Protein AF-A0A728RLM1-F1 (afdb_monomer_lite)

Structure (mmCIF, N/CA/C/O backbone):
data_AF-A0A728RLM1-F1
#
_entry.id   AF-A0A728RLM1-F1
#
loop_
_atom_site.group_PDB
_atom_site.id
_atom_site.type_symbol
_atom_site.label_atom_id
_atom_site.label_alt_id
_atom_site.label_comp_id
_atom_site.label_asym_id
_atom_site.label_entity_id
_atom_site.label_seq_id
_atom_site.pdbx_PDB_ins_code
_atom_site.Cartn_x
_atom_site.Cartn_y
_atom_site.Cartn_z
_atom_site.occupancy
_atom_site.B_iso_or_equiv
_atom_site.auth_seq_id
_atom_site.auth_comp_id
_atom_site.auth_asym_id
_atom_site.auth_atom_id
_atom_site.pdbx_PDB_model_num
ATOM 1 N N . MET A 1 1 ? 14.555 2.516 -4.939 1.00 91.81 1 MET A N 1
ATOM 2 C CA . MET A 1 1 ? 14.205 1.976 -3.614 1.00 91.81 1 MET A CA 1
ATOM 3 C C . MET A 1 1 ? 12.705 2.064 -3.495 1.00 91.81 1 MET A C 1
ATOM 5 O O . MET A 1 1 ? 12.145 3.061 -3.943 1.00 91.81 1 MET A O 1
ATOM 9 N N . GLU A 1 2 ? 12.077 1.033 -2.955 1.00 93.81 2 GLU A N 1
ATOM 10 C CA . GLU A 1 2 ? 10.637 1.027 -2.718 1.00 93.81 2 GLU A CA 1
ATOM 11 C C . GLU A 1 2 ? 10.345 1.535 -1.307 1.00 93.81 2 GLU A C 1
ATOM 13 O O . GLU A 1 2 ? 11.075 1.241 -0.356 1.00 93.81 2 GLU A O 1
ATOM 18 N N . PHE A 1 3 ? 9.289 2.327 -1.182 1.00 94.44 3 PHE A N 1
ATOM 19 C CA . PHE A 1 3 ? 8.846 2.910 0.074 1.00 94.44 3 PHE A CA 1
ATOM 20 C C . PHE A 1 3 ? 7.371 2.590 0.256 1.00 94.44 3 PHE A C 1
ATOM 22 O O . PHE A 1 3 ? 6.556 3.005 -0.563 1.00 94.44 3 PHE A O 1
ATOM 29 N N . PHE A 1 4 ? 7.038 1.861 1.321 1.00 95.12 4 PHE A N 1
ATOM 30 C CA . PHE A 1 4 ? 5.664 1.498 1.654 1.00 95.12 4 PHE A CA 1
ATOM 31 C C . PHE A 1 4 ? 5.218 2.240 2.909 1.00 95.12 4 PHE A C 1
ATOM 33 O O . PHE A 1 4 ? 5.883 2.169 3.950 1.00 95.12 4 PHE A O 1
ATOM 40 N N . TYR A 1 5 ? 4.084 2.924 2.826 1.00 94.75 5 TYR A N 1
ATOM 41 C CA . TYR A 1 5 ? 3.527 3.713 3.913 1.00 94.75 5 TYR A CA 1
ATOM 42 C C . TYR A 1 5 ? 2.140 3.212 4.293 1.00 94.75 5 TYR A C 1
ATOM 44 O O . TYR A 1 5 ? 1.302 2.923 3.440 1.00 94.75 5 TYR A O 1
ATOM 52 N N . VAL A 1 6 ? 1.891 3.171 5.600 1.00 94.12 6 VAL A N 1
ATOM 53 C CA . VAL A 1 6 ? 0.561 2.965 6.169 1.00 94.12 6 VAL A CA 1
ATOM 54 C C . VAL A 1 6 ? 0.083 4.241 6.838 1.00 94.12 6 VAL A C 1
ATOM 56 O O . VAL A 1 6 ? 0.801 4.879 7.609 1.00 94.12 6 VAL A O 1
ATOM 59 N N . VAL A 1 7 ? -1.156 4.605 6.554 1.00 93.62 7 VAL A N 1
ATOM 60 C CA . VAL A 1 7 ? -1.832 5.788 7.066 1.00 93.62 7 VAL A CA 1
ATOM 61 C C . VAL A 1 7 ? -3.001 5.294 7.897 1.00 93.62 7 VAL A C 1
ATOM 63 O O . VAL A 1 7 ? -4.092 5.020 7.396 1.00 93.62 7 VAL A O 1
ATOM 66 N N . LYS A 1 8 ? -2.738 5.103 9.192 1.00 91.62 8 LYS A N 1
ATOM 67 C CA . LYS A 1 8 ? -3.731 4.527 10.100 1.00 91.62 8 LYS A CA 1
ATOM 68 C C . LYS A 1 8 ? -4.842 5.527 10.372 1.00 91.62 8 LYS A C 1
ATOM 70 O O . LYS A 1 8 ? -4.572 6.672 10.747 1.00 91.62 8 LYS A O 1
ATOM 75 N N . ALA A 1 9 ? -6.084 5.094 10.227 1.00 91.00 9 ALA A N 1
ATOM 76 C CA . ALA A 1 9 ? -7.223 5.882 10.646 1.00 91.00 9 ALA A CA 1
ATOM 77 C C . ALA A 1 9 ? -7.234 5.989 12.175 1.00 91.00 9 ALA A C 1
ATOM 79 O O . ALA A 1 9 ? -6.850 5.076 12.912 1.00 91.00 9 ALA A O 1
ATOM 80 N N . THR A 1 10 ? -7.663 7.136 12.686 1.00 86.44 10 THR A N 1
ATOM 81 C CA . THR A 1 10 ? -7.849 7.293 14.125 1.00 86.44 10 THR A CA 1
ATOM 82 C C . THR A 1 10 ? -9.081 6.515 14.578 1.00 86.44 10 THR A C 1
ATOM 84 O O . THR A 1 10 ? -10.106 6.489 13.898 1.00 86.44 10 THR A O 1
ATOM 87 N N . GLN A 1 11 ? -9.031 5.951 15.789 1.00 83.19 11 GLN A N 1
ATOM 88 C CA . GLN A 1 11 ? -10.157 5.212 16.381 1.00 83.19 11 GLN A CA 1
ATOM 89 C C . GLN A 1 11 ? -11.472 6.016 16.406 1.00 83.19 11 GLN A C 1
ATOM 91 O O . GLN A 1 11 ? -12.553 5.436 16.424 1.00 83.19 11 GLN A O 1
ATOM 96 N N . LYS A 1 12 ? -11.376 7.353 16.422 1.00 80.75 12 LYS A N 1
ATOM 97 C CA . LYS A 1 12 ? -12.518 8.277 16.432 1.00 80.75 12 LYS A CA 1
ATOM 98 C C . LYS A 1 12 ? -13.145 8.491 15.055 1.00 80.75 12 LYS A C 1
ATOM 100 O O . LYS A 1 12 ? -14.320 8.820 14.989 1.00 80.75 12 LYS A O 1
ATOM 105 N N . SER A 1 13 ? -12.359 8.333 13.994 1.00 83.12 13 SER A N 1
ATOM 106 C CA . SER A 1 13 ? -12.785 8.554 12.613 1.00 83.12 13 SER A CA 1
ATOM 107 C C . SER A 1 13 ? -13.674 7.415 12.102 1.00 83.12 13 SER A C 1
ATOM 109 O O . SER A 1 13 ? -14.572 7.638 11.298 1.00 83.12 13 SER A O 1
ATOM 111 N N . GLY A 1 14 ? -13.447 6.181 12.576 1.00 81.25 14 GLY A N 1
ATOM 112 C CA . GLY A 1 14 ? -14.177 4.995 12.106 1.00 81.25 14 GLY A CA 1
ATOM 113 C C . GLY A 1 14 ? -13.886 4.618 10.646 1.00 81.25 14 GLY A C 1
ATOM 114 O O . GLY A 1 14 ? -14.490 3.681 10.129 1.00 81.25 14 GLY A O 1
ATOM 115 N N . LYS A 1 15 ? -12.969 5.335 9.984 1.00 87.81 15 LYS A N 1
ATOM 116 C CA . LYS A 1 15 ? -12.484 5.045 8.633 1.00 87.81 15 LYS A CA 1
ATOM 117 C C . LYS A 1 15 ? -11.521 3.853 8.638 1.00 87.81 15 LYS A C 1
ATOM 119 O O . LYS A 1 15 ? -10.983 3.479 9.679 1.00 87.81 15 LYS A O 1
ATOM 124 N N . GLN A 1 16 ? -11.315 3.265 7.464 1.00 90.06 16 GLN A N 1
ATOM 125 C CA . GLN A 1 16 ? -10.340 2.194 7.258 1.00 90.06 16 GLN A CA 1
ATOM 126 C C . GLN A 1 16 ? -8.921 2.755 7.141 1.00 90.06 16 GLN A C 1
ATOM 128 O O . GLN A 1 16 ? -8.722 3.890 6.699 1.00 90.06 16 GLN A O 1
ATOM 133 N N . ASP A 1 17 ? -7.945 1.935 7.525 1.00 92.38 17 ASP A N 1
ATOM 134 C CA . ASP A 1 17 ? -6.529 2.226 7.331 1.00 92.38 17 ASP A CA 1
ATOM 135 C C . ASP A 1 17 ? -6.195 2.251 5.835 1.00 92.38 17 ASP A C 1
ATOM 137 O O . ASP A 1 17 ? -6.584 1.357 5.081 1.00 92.38 17 ASP A O 1
ATOM 141 N N . ALA A 1 18 ? -5.439 3.266 5.430 1.00 92.06 18 ALA A N 1
ATOM 142 C CA . ALA A 1 18 ? -4.965 3.447 4.067 1.00 92.06 18 ALA A CA 1
ATOM 143 C C . ALA A 1 18 ? -3.514 2.979 3.926 1.00 92.06 18 ALA A C 1
ATOM 145 O O . ALA A 1 18 ? -2.715 3.076 4.859 1.00 92.06 18 ALA A O 1
ATOM 146 N N . THR A 1 19 ? -3.153 2.518 2.736 1.00 93.94 19 THR A N 1
ATOM 147 C CA . THR A 1 19 ? -1.781 2.153 2.369 1.00 93.94 19 THR A CA 1
ATOM 148 C C . THR A 1 19 ? -1.425 2.734 1.015 1.00 93.94 19 THR A C 1
ATOM 150 O O . THR A 1 19 ? -2.293 2.891 0.162 1.00 93.94 19 THR A O 1
ATOM 153 N N . VAL A 1 20 ? -0.158 3.077 0.825 1.00 94.88 20 VAL A N 1
ATOM 154 C CA . VAL A 1 20 ? 0.361 3.596 -0.443 1.00 94.88 20 VAL A CA 1
ATOM 155 C C . VAL A 1 20 ? 1.845 3.277 -0.543 1.00 94.88 20 VAL A C 1
ATOM 157 O O . VAL A 1 20 ? 2.548 3.227 0.471 1.00 94.88 20 VAL A O 1
ATOM 160 N N . TRP A 1 21 ? 2.340 3.068 -1.758 1.00 95.38 21 TRP A N 1
ATOM 161 C CA . TRP A 1 21 ? 3.757 2.830 -1.989 1.00 95.38 21 TRP A CA 1
ATOM 162 C C . TRP A 1 21 ? 4.278 3.541 -3.231 1.00 95.38 21 TRP A C 1
ATOM 164 O O . TRP A 1 21 ? 3.518 3.896 -4.129 1.00 95.38 21 TRP A O 1
ATOM 174 N N . PHE A 1 22 ? 5.595 3.746 -3.247 1.00 94.62 22 PHE A N 1
ATOM 175 C CA . PHE A 1 22 ? 6.299 4.479 -4.294 1.00 94.62 22 PHE A CA 1
ATOM 176 C C . PHE A 1 22 ? 7.679 3.890 -4.559 1.00 94.62 22 PHE A C 1
ATOM 178 O O . PHE A 1 22 ? 8.383 3.482 -3.627 1.00 94.62 22 PHE A O 1
ATOM 185 N N . THR A 1 23 ? 8.124 3.971 -5.808 1.00 94.25 23 THR A N 1
ATOM 186 C CA . THR A 1 23 ? 9.513 3.736 -6.188 1.00 94.25 23 THR A CA 1
ATOM 187 C C . THR A 1 23 ? 10.237 5.074 -6.300 1.00 94.25 23 THR A C 1
ATOM 189 O O . THR A 1 23 ? 10.017 5.864 -7.215 1.00 94.25 23 THR A O 1
ATOM 192 N N . ALA A 1 24 ? 11.177 5.342 -5.393 1.00 94.12 24 ALA A N 1
ATOM 193 C CA . ALA A 1 24 ? 11.949 6.582 -5.408 1.00 94.12 24 ALA A CA 1
ATOM 194 C C . ALA A 1 24 ? 13.462 6.348 -5.296 1.00 94.12 24 ALA A C 1
ATOM 196 O O . ALA A 1 24 ? 13.953 5.314 -4.834 1.00 94.12 24 ALA A O 1
ATOM 197 N N . LYS A 1 25 ? 14.235 7.350 -5.732 1.00 94.06 25 LYS A N 1
ATOM 198 C CA . LYS A 1 25 ? 15.703 7.364 -5.589 1.00 94.06 25 LYS A CA 1
ATOM 199 C C . LYS A 1 25 ? 16.156 7.751 -4.178 1.00 94.06 25 LYS A C 1
ATOM 201 O O . LYS A 1 25 ? 17.282 7.446 -3.808 1.00 94.06 25 LYS A O 1
ATOM 206 N N . SER A 1 26 ? 15.302 8.428 -3.411 1.00 94.56 26 SER A N 1
ATOM 207 C CA . SER A 1 26 ? 15.587 8.871 -2.047 1.00 94.56 26 SER A CA 1
ATOM 208 C C . SER A 1 26 ? 14.315 8.910 -1.205 1.00 94.56 26 SER A C 1
ATOM 210 O O . SER A 1 26 ? 13.222 9.122 -1.731 1.00 94.56 26 SER A O 1
ATOM 212 N N . GLU A 1 27 ? 14.477 8.774 0.111 1.00 91.50 27 GLU A N 1
ATOM 213 C CA . GLU A 1 27 ? 13.379 8.890 1.078 1.00 91.50 27 GLU A CA 1
ATOM 214 C C . GLU A 1 27 ? 12.714 10.271 1.029 1.00 91.50 27 GLU A C 1
ATOM 216 O O . GLU A 1 27 ? 11.494 10.378 1.057 1.00 91.50 27 GLU A O 1
ATOM 221 N N . ALA A 1 28 ? 13.503 11.338 0.863 1.00 93.88 28 ALA A N 1
ATOM 222 C CA . ALA A 1 28 ? 12.965 12.690 0.726 1.00 93.88 28 ALA A CA 1
ATOM 223 C C . ALA A 1 28 ? 12.024 12.819 -0.482 1.00 93.88 28 ALA A C 1
ATOM 225 O O . ALA A 1 28 ? 11.003 13.495 -0.399 1.00 93.88 28 ALA A O 1
ATOM 226 N N . ARG A 1 29 ? 12.340 12.153 -1.603 1.00 94.12 29 ARG A N 1
ATOM 227 C CA . ARG A 1 29 ? 11.471 12.165 -2.785 1.00 94.12 29 ARG A CA 1
ATOM 228 C C . ARG A 1 29 ? 10.194 11.357 -2.554 1.00 94.12 29 ARG A C 1
ATOM 230 O O . ARG A 1 29 ? 9.144 11.814 -2.987 1.00 94.12 29 ARG A O 1
ATOM 237 N N . ALA A 1 30 ? 10.284 10.219 -1.866 1.00 94.69 30 ALA A N 1
ATOM 238 C CA . ALA A 1 30 ? 9.119 9.413 -1.505 1.00 94.69 30 ALA A CA 1
ATOM 239 C C . ALA A 1 30 ? 8.168 10.167 -0.563 1.00 94.69 30 ALA A C 1
ATOM 241 O O . ALA A 1 30 ? 6.970 10.184 -0.810 1.00 94.69 30 ALA A O 1
ATOM 242 N N . ASN A 1 31 ? 8.694 10.868 0.447 1.00 92.94 31 ASN A N 1
ATOM 243 C CA . AS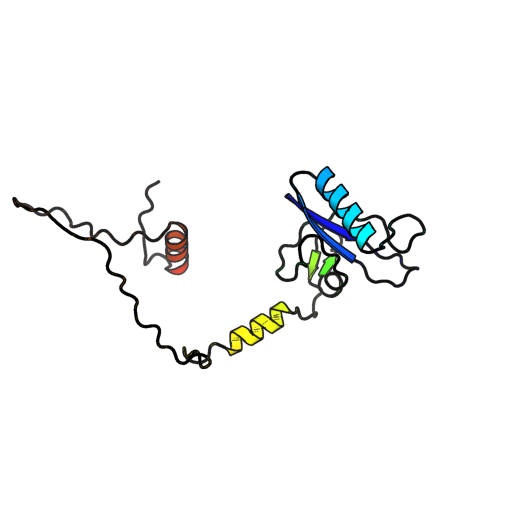N A 1 31 ? 7.875 11.674 1.358 1.00 92.94 31 ASN A CA 1
ATOM 244 C C . ASN A 1 31 ? 7.137 12.808 0.624 1.00 92.94 31 ASN A C 1
ATOM 246 O O . ASN A 1 31 ? 5.966 13.037 0.887 1.00 92.94 31 ASN A O 1
ATOM 250 N N . LEU A 1 32 ? 7.782 13.468 -0.347 1.00 94.12 32 LEU A N 1
ATOM 251 C CA . LEU A 1 32 ? 7.108 14.480 -1.171 1.00 94.12 32 LEU A CA 1
ATOM 252 C C . LEU A 1 32 ? 5.986 13.884 -2.033 1.00 94.12 32 LEU A C 1
ATOM 254 O O . LEU A 1 32 ? 4.950 14.513 -2.197 1.00 94.12 32 LEU A O 1
ATOM 258 N N . MET A 1 33 ? 6.193 12.694 -2.606 1.00 93.75 33 MET A N 1
ATOM 259 C CA . MET A 1 33 ? 5.151 12.000 -3.377 1.00 93.75 33 MET A CA 1
ATOM 260 C C . MET A 1 33 ? 3.984 11.576 -2.484 1.00 93.75 33 MET A C 1
ATOM 262 O O . MET A 1 33 ? 2.832 11.727 -2.871 1.00 93.75 33 MET A O 1
ATOM 266 N N . LEU A 1 34 ? 4.288 11.098 -1.277 1.00 94.06 34 LEU A N 1
ATOM 267 C CA . LEU A 1 34 ? 3.297 10.765 -0.265 1.00 94.06 34 LEU A CA 1
ATOM 268 C C . LEU A 1 34 ? 2.438 11.977 0.101 1.00 94.06 34 LEU A C 1
ATOM 270 O O . LEU A 1 34 ? 1.220 11.850 0.130 1.00 94.06 34 LEU A O 1
ATOM 274 N N . ASP A 1 35 ? 3.050 13.138 0.341 1.00 92.94 35 ASP A N 1
ATOM 275 C CA . ASP A 1 35 ? 2.311 14.361 0.671 1.00 92.94 35 ASP A CA 1
ATOM 276 C C . ASP A 1 35 ? 1.355 14.769 -0.466 1.00 92.94 35 ASP A C 1
ATOM 278 O O . ASP A 1 35 ? 0.199 15.082 -0.194 1.00 92.94 35 ASP A O 1
ATOM 282 N N . VAL A 1 36 ? 1.797 14.681 -1.729 1.00 94.06 36 VAL A N 1
ATOM 283 C CA . VAL A 1 36 ? 0.953 14.961 -2.910 1.00 94.06 36 VAL A CA 1
ATOM 284 C C . VAL A 1 36 ? -0.234 14.002 -2.987 1.00 94.06 36 VAL A C 1
ATOM 286 O O . VAL A 1 36 ? -1.370 14.437 -3.119 1.00 94.06 36 VAL A O 1
ATOM 289 N N . VAL A 1 37 ? 0.010 12.698 -2.853 1.00 93.88 37 VAL A N 1
ATOM 290 C CA . VAL A 1 37 ? -1.056 11.689 -2.945 1.00 93.88 37 VAL A CA 1
ATOM 291 C C . VAL A 1 37 ? -2.063 11.819 -1.800 1.00 93.88 37 VAL A C 1
ATOM 293 O O . VAL A 1 37 ? -3.257 11.601 -1.996 1.00 93.88 37 VAL A O 1
ATOM 296 N N . LEU A 1 38 ? -1.607 12.192 -0.603 1.00 92.06 38 LEU A N 1
ATOM 297 C CA . LEU A 1 38 ? -2.499 12.465 0.523 1.00 92.06 38 LEU A CA 1
ATOM 298 C C . LEU A 1 38 ? -3.351 13.716 0.300 1.00 92.06 38 LEU A C 1
ATOM 300 O O . LEU A 1 38 ? -4.523 13.706 0.670 1.00 92.06 38 LEU A O 1
ATOM 304 N N . GLU A 1 39 ? -2.782 14.765 -0.297 1.00 92.12 39 GLU A N 1
ATOM 305 C CA . GLU A 1 39 ? -3.513 15.981 -0.666 1.00 92.12 39 GLU A CA 1
ATOM 306 C C . GLU A 1 39 ? -4.574 15.689 -1.736 1.00 92.12 39 GLU A C 1
ATOM 308 O O . GLU A 1 39 ? -5.740 16.030 -1.538 1.00 92.12 39 GLU A O 1
ATOM 313 N N . ASP A 1 40 ? -4.205 14.973 -2.802 1.00 92.38 40 ASP A N 1
ATOM 314 C CA . ASP A 1 40 ? -5.106 14.602 -3.902 1.00 92.38 40 ASP A CA 1
ATOM 315 C C . ASP A 1 40 ? -6.269 13.709 -3.438 1.00 92.38 40 ASP A C 1
ATOM 317 O O . ASP A 1 40 ? -7.379 13.793 -3.962 1.00 92.38 40 ASP A O 1
ATOM 321 N N . ALA A 1 41 ? -6.032 12.861 -2.434 1.00 89.06 41 ALA A N 1
ATOM 322 C CA . ALA A 1 41 ? -7.057 12.012 -1.834 1.00 89.06 41 ALA A CA 1
ATOM 323 C C . ALA A 1 41 ? -7.867 12.706 -0.719 1.00 89.06 41 ALA A C 1
ATOM 325 O O . ALA A 1 41 ? -8.683 12.051 -0.065 1.00 89.06 41 ALA A O 1
ATOM 326 N N . GLU A 1 42 ? -7.624 13.996 -0.461 1.00 88.75 42 GLU A N 1
ATOM 327 C CA . GLU A 1 42 ? -8.216 14.777 0.637 1.00 88.75 42 GLU A CA 1
ATOM 328 C C . GLU A 1 42 ? -8.025 14.117 2.024 1.00 88.75 42 GLU A C 1
ATOM 330 O O . GLU A 1 42 ? -8.833 14.269 2.949 1.00 88.75 42 GLU A O 1
ATOM 335 N N . ILE A 1 43 ? -6.930 13.369 2.197 1.00 85.94 43 ILE A N 1
ATOM 336 C CA . ILE A 1 43 ? -6.587 12.684 3.445 1.00 85.94 43 ILE A CA 1
ATOM 337 C C . ILE A 1 43 ? -5.724 13.601 4.296 1.00 85.94 43 ILE A C 1
ATOM 339 O O . ILE A 1 43 ? -4.495 13.640 4.214 1.00 85.94 43 ILE A O 1
ATOM 343 N N . GLU A 1 44 ? -6.376 14.299 5.216 1.00 84.31 44 GLU A N 1
ATOM 344 C CA . GLU A 1 44 ? -5.647 15.096 6.183 1.00 84.31 44 GLU A CA 1
ATOM 345 C C . GLU A 1 44 ? -5.050 14.216 7.299 1.00 84.31 44 GLU A C 1
ATOM 347 O O . GLU A 1 44 ? -5.767 13.631 8.120 1.00 84.31 44 GLU A O 1
ATOM 352 N N . THR A 1 45 ? -3.719 14.173 7.389 1.00 86.19 45 THR A N 1
ATOM 353 C CA . THR A 1 45 ? -3.002 13.421 8.432 1.00 86.19 45 THR A CA 1
ATOM 354 C C . THR A 1 45 ? -2.508 14.332 9.559 1.00 86.19 45 THR A C 1
ATOM 356 O O . THR A 1 45 ? -2.093 15.472 9.341 1.00 86.19 45 THR A O 1
ATOM 359 N N . GLY A 1 46 ? -2.553 13.865 10.812 1.00 81.69 46 GLY A N 1
ATOM 360 C CA . GLY A 1 46 ? -1.983 14.598 11.946 1.00 81.69 46 GLY A CA 1
ATOM 361 C C . GLY A 1 46 ? -2.714 14.430 13.276 1.00 81.69 46 GLY A C 1
ATOM 362 O O . GLY A 1 46 ? -3.669 13.672 13.427 1.00 81.69 46 GLY A O 1
ATOM 363 N N . ARG A 1 47 ? -2.241 15.154 14.299 1.00 74.44 47 ARG A N 1
ATOM 364 C CA . ARG A 1 47 ? -2.835 15.103 15.641 1.00 74.44 47 ARG A CA 1
ATOM 365 C C . ARG A 1 47 ? -4.202 15.790 15.628 1.00 74.44 47 ARG A C 1
ATOM 367 O O . ARG A 1 47 ? -4.273 16.994 15.423 1.00 74.44 47 ARG A O 1
ATOM 374 N N . GLY A 1 48 ? -5.257 15.029 15.917 1.00 76.94 48 GLY A N 1
ATOM 375 C CA . GLY A 1 48 ? -6.633 15.538 15.963 1.00 76.94 48 GLY A CA 1
ATOM 376 C C . GLY A 1 48 ? -7.367 15.524 14.620 1.00 76.94 48 GLY A C 1
ATOM 377 O O . GLY A 1 48 ? -8.491 16.010 14.570 1.00 76.94 48 GLY A O 1
ATOM 378 N N . LYS A 1 49 ? -6.751 14.967 13.572 1.00 87.12 49 LYS A N 1
ATOM 379 C CA . LYS A 1 49 ? -7.378 14.712 12.271 1.00 87.12 49 LYS A CA 1
ATOM 380 C C . LYS A 1 49 ? -7.863 13.263 12.178 1.00 87.12 49 LYS A C 1
ATOM 382 O O . LYS A 1 49 ? -7.631 12.466 13.090 1.00 87.12 49 LYS A O 1
ATOM 387 N N . ASP A 1 50 ? -8.522 12.931 11.073 1.00 87.56 50 ASP A N 1
ATOM 388 C CA . ASP A 1 50 ? -9.101 11.606 10.846 1.00 87.56 50 ASP A CA 1
ATOM 389 C C . ASP A 1 50 ? -8.052 10.504 10.728 1.00 87.56 50 ASP A C 1
ATOM 391 O O . ASP A 1 50 ? -8.324 9.369 11.125 1.00 87.56 50 ASP A O 1
ATOM 395 N N . TYR A 1 51 ? -6.857 10.848 10.251 1.00 90.44 51 TYR A N 1
ATOM 396 C CA . TYR A 1 51 ? -5.755 9.924 10.033 1.00 90.44 51 TYR A CA 1
ATOM 397 C C . TYR A 1 51 ? -4.516 10.319 10.838 1.00 90.44 51 TYR A C 1
ATOM 399 O O . TYR A 1 51 ? -4.189 11.496 11.012 1.00 90.44 51 TYR A O 1
ATOM 407 N N . ALA A 1 52 ? -3.809 9.311 11.343 1.00 90.81 52 ALA A N 1
ATOM 408 C CA . ALA A 1 52 ? -2.512 9.477 11.978 1.00 90.81 52 ALA A CA 1
ATOM 409 C C . ALA A 1 52 ? -1.436 9.824 10.939 1.00 90.81 52 ALA A C 1
ATOM 411 O O . ALA A 1 52 ? -1.649 9.729 9.731 1.00 90.81 52 ALA A O 1
ATOM 412 N N . ARG A 1 53 ? -0.255 10.229 11.420 1.00 90.62 53 ARG A N 1
ATOM 413 C CA . ARG A 1 53 ? 0.892 10.449 10.533 1.00 90.62 53 ARG A CA 1
ATOM 414 C C . ARG A 1 53 ? 1.239 9.148 9.798 1.00 90.62 53 ARG A C 1
ATOM 416 O O . ARG A 1 53 ? 1.235 8.105 10.456 1.00 90.62 53 ARG A O 1
ATOM 423 N N . PRO A 1 54 ? 1.576 9.212 8.500 1.00 92.69 54 PRO A N 1
ATOM 424 C CA . PRO A 1 54 ? 2.025 8.043 7.763 1.00 92.69 54 PRO A CA 1
ATOM 425 C C . PRO A 1 54 ? 3.233 7.391 8.436 1.00 92.69 54 PRO A C 1
ATOM 427 O O . PRO A 1 54 ? 4.167 8.075 8.865 1.00 92.69 54 PRO A O 1
ATOM 430 N N . ILE A 1 55 ? 3.211 6.067 8.527 1.00 92.12 55 ILE A N 1
ATOM 431 C CA . ILE A 1 55 ? 4.288 5.257 9.090 1.00 92.12 55 ILE A CA 1
ATOM 432 C C . ILE A 1 55 ? 4.927 4.493 7.940 1.00 92.12 55 ILE A C 1
ATOM 434 O O . ILE A 1 55 ? 4.241 3.797 7.193 1.00 92.12 55 ILE A O 1
ATOM 438 N N . ARG A 1 56 ? 6.245 4.626 7.798 1.00 93.25 56 ARG A N 1
ATOM 439 C CA . ARG A 1 56 ? 7.014 3.830 6.844 1.00 93.25 56 ARG A CA 1
ATOM 440 C C . ARG A 1 56 ? 7.150 2.405 7.374 1.00 93.25 56 ARG A C 1
ATOM 442 O O . ARG A 1 56 ? 7.575 2.228 8.511 1.00 93.25 56 ARG A O 1
ATOM 449 N N . THR A 1 57 ? 6.843 1.425 6.537 1.00 93.56 57 THR A N 1
ATOM 450 C CA . THR A 1 57 ? 6.901 -0.013 6.847 1.00 93.56 57 THR A CA 1
ATOM 451 C C . THR A 1 57 ? 7.816 -0.741 5.862 1.00 93.56 57 THR A C 1
ATOM 453 O O . THR A 1 57 ? 8.279 -0.143 4.885 1.00 93.56 57 THR A O 1
ATOM 456 N N . ASN A 1 58 ? 8.096 -2.020 6.115 1.00 93.38 58 ASN A N 1
ATOM 457 C CA . ASN A 1 58 ? 8.793 -2.874 5.158 1.00 93.38 58 ASN A CA 1
ATOM 458 C C . ASN A 1 58 ? 7.912 -3.094 3.923 1.00 93.38 58 ASN A C 1
ATOM 460 O O . ASN A 1 58 ? 6.693 -3.222 4.035 1.00 93.38 58 ASN A O 1
ATOM 464 N N . PHE A 1 59 ? 8.536 -3.150 2.747 1.00 92.25 59 PHE A N 1
ATOM 465 C CA . PHE A 1 59 ? 7.819 -3.380 1.498 1.00 92.25 59 PHE A CA 1
ATOM 466 C C . PHE A 1 59 ? 7.331 -4.841 1.423 1.00 92.25 59 PHE A C 1
ATOM 468 O O . PHE A 1 59 ? 8.168 -5.750 1.464 1.00 92.25 59 PHE A O 1
ATOM 475 N N . PRO A 1 60 ? 6.012 -5.100 1.344 1.00 89.69 60 PRO A N 1
ATOM 476 C CA . PRO A 1 60 ? 5.494 -6.456 1.228 1.00 89.69 60 PRO A CA 1
ATOM 477 C C . PRO A 1 60 ? 5.721 -7.001 -0.183 1.00 89.69 60 PRO A C 1
ATOM 479 O O . PRO A 1 60 ? 5.307 -6.387 -1.158 1.00 89.69 60 PRO A O 1
ATOM 482 N N . VAL A 1 61 ? 6.318 -8.187 -0.306 1.00 86.88 61 VAL A N 1
ATOM 483 C CA . VAL A 1 61 ? 6.484 -8.870 -1.602 1.00 86.88 61 VAL A CA 1
ATOM 484 C C . VAL A 1 61 ? 5.252 -9.737 -1.868 1.00 86.88 61 VAL A C 1
ATOM 486 O O . VAL A 1 61 ? 5.266 -10.945 -1.632 1.00 86.88 61 VAL A O 1
ATOM 489 N N . VAL A 1 62 ? 4.153 -9.104 -2.284 1.00 87.00 62 VAL A N 1
ATOM 490 C CA . VAL A 1 62 ? 2.856 -9.765 -2.518 1.00 87.00 62 VAL A CA 1
ATOM 491 C C . VAL A 1 62 ? 2.277 -9.390 -3.880 1.00 87.00 62 VAL A C 1
ATOM 493 O O . VAL A 1 62 ? 2.569 -8.326 -4.412 1.00 87.00 62 VAL A O 1
ATOM 496 N N . ASN A 1 63 ? 1.431 -10.259 -4.438 1.00 85.06 63 ASN A N 1
ATOM 497 C CA . ASN A 1 63 ? 0.807 -10.025 -5.747 1.00 85.06 63 ASN A CA 1
ATOM 498 C C . ASN A 1 63 ? -0.325 -8.981 -5.704 1.00 85.06 63 ASN A C 1
ATOM 500 O O . ASN A 1 63 ? -0.693 -8.449 -6.742 1.00 85.06 63 ASN A O 1
ATOM 504 N N . GLU A 1 64 ? -0.861 -8.687 -4.515 1.00 85.88 64 GLU A N 1
ATOM 505 C CA . GLU A 1 64 ? -2.021 -7.801 -4.297 1.00 85.88 64 GLU A CA 1
ATOM 506 C C . GLU A 1 64 ? -1.634 -6.367 -3.942 1.00 85.88 64 GLU A C 1
ATOM 508 O O . GLU A 1 64 ? -2.363 -5.661 -3.236 1.00 85.88 64 GLU A O 1
ATOM 513 N N . LEU A 1 65 ? -0.439 -5.944 -4.348 1.00 88.81 65 LEU A N 1
ATOM 514 C CA . LEU A 1 65 ? -0.032 -4.568 -4.135 1.00 88.81 65 LEU A CA 1
ATOM 515 C C . LEU A 1 65 ? -0.911 -3.641 -4.983 1.00 88.81 65 LEU A C 1
ATOM 517 O O . LEU A 1 65 ? -1.170 -3.941 -6.151 1.00 88.81 65 LEU A O 1
ATOM 521 N N . PRO A 1 66 ? -1.362 -2.506 -4.425 1.00 89.25 66 PRO A N 1
ATOM 522 C CA . PRO A 1 66 ? -2.082 -1.519 -5.216 1.00 89.25 66 PRO A CA 1
ATOM 523 C C . PRO A 1 66 ? -1.174 -0.905 -6.294 1.00 89.25 66 PRO A C 1
ATOM 525 O O . PRO A 1 66 ? 0.043 -1.091 -6.244 1.00 89.25 66 PRO A O 1
ATOM 528 N N . PRO A 1 67 ? -1.716 -0.160 -7.264 1.00 90.69 67 PRO A N 1
ATOM 529 C CA . PRO A 1 67 ? -0.898 0.599 -8.203 1.00 90.69 67 PRO A CA 1
ATOM 530 C C . PRO A 1 67 ? 0.052 1.572 -7.490 1.00 90.69 67 PRO A C 1
ATOM 532 O O . PRO A 1 67 ? -0.254 2.093 -6.415 1.00 90.69 67 PRO A O 1
ATOM 535 N N . GLU A 1 68 ? 1.223 1.809 -8.087 1.00 93.31 68 GLU A N 1
ATOM 536 C CA . GLU A 1 68 ? 2.204 2.745 -7.531 1.00 93.31 68 GLU A CA 1
ATOM 537 C C . GLU A 1 68 ? 1.590 4.144 -7.394 1.00 93.31 68 GLU A C 1
ATOM 539 O O . GLU A 1 68 ? 1.075 4.708 -8.359 1.00 93.31 68 GLU A O 1
ATOM 544 N N . GLY A 1 69 ? 1.678 4.711 -6.192 1.00 91.75 69 GLY A N 1
ATOM 545 C CA . GLY A 1 69 ? 1.146 6.031 -5.874 1.00 91.75 69 GLY A CA 1
ATOM 546 C C . GLY A 1 69 ? -0.367 6.122 -5.709 1.00 91.75 69 GLY A C 1
ATOM 547 O O . GLY A 1 69 ? -0.875 7.229 -5.560 1.00 91.75 69 GLY A O 1
ATOM 548 N N . GLU A 1 70 ? -1.086 5.000 -5.670 1.00 92.31 70 GLU A N 1
ATOM 549 C CA . GLU A 1 70 ? -2.517 4.986 -5.367 1.00 92.31 70 GLU A CA 1
ATOM 550 C C . GLU A 1 70 ? -2.780 4.585 -3.910 1.00 92.31 70 GLU A C 1
ATOM 552 O O . GLU A 1 70 ? -2.162 3.663 -3.367 1.00 92.31 70 GLU A O 1
ATOM 557 N N . ILE A 1 71 ? -3.718 5.283 -3.263 1.00 92.19 71 ILE A N 1
ATOM 558 C CA . ILE A 1 71 ? -4.134 4.947 -1.902 1.00 92.19 71 ILE A CA 1
ATOM 559 C C . ILE A 1 71 ? -5.086 3.757 -1.939 1.00 92.19 71 ILE A C 1
ATOM 561 O O . ILE A 1 71 ? -6.202 3.845 -2.445 1.00 92.19 71 ILE A O 1
ATOM 565 N N . SER A 1 72 ? -4.677 2.665 -1.305 1.00 92.25 72 SER A N 1
ATOM 566 C CA . SER A 1 72 ? -5.517 1.494 -1.104 1.00 92.25 72 SER A CA 1
ATOM 567 C C . SER A 1 72 ? -6.030 1.400 0.322 1.00 92.25 72 SER A C 1
ATOM 569 O O . SER A 1 72 ? -5.258 1.317 1.280 1.00 92.25 72 SER A O 1
ATOM 571 N N . PHE A 1 73 ? -7.355 1.341 0.442 1.00 91.06 73 PHE A N 1
ATOM 572 C CA . PHE A 1 73 ? -8.065 1.003 1.679 1.00 91.06 73 PHE A CA 1
ATOM 573 C C . PHE A 1 73 ? -8.329 -0.504 1.805 1.00 91.06 73 PHE A C 1
ATOM 575 O O . PHE A 1 73 ? -8.666 -0.996 2.880 1.00 91.06 73 PHE A O 1
ATOM 582 N N . THR A 1 74 ? -8.184 -1.257 0.711 1.00 90.38 74 THR A N 1
ATOM 583 C CA . THR A 1 74 ? -8.504 -2.688 0.675 1.00 90.38 74 THR A CA 1
ATOM 584 C C . THR A 1 74 ? -7.338 -3.562 1.108 1.00 90.38 74 THR A C 1
ATOM 586 O O . THR A 1 74 ? -7.570 -4.647 1.632 1.00 90.38 74 THR A O 1
ATOM 589 N N . PHE A 1 75 ? -6.096 -3.095 0.959 1.00 90.81 75 PHE A N 1
ATOM 590 C CA . PHE A 1 75 ? -4.899 -3.858 1.318 1.00 90.81 75 PHE A CA 1
ATOM 591 C C . PHE A 1 75 ? -4.920 -4.334 2.781 1.00 90.81 75 PHE A C 1
ATOM 593 O O . PHE A 1 75 ? -4.666 -5.507 3.063 1.00 90.81 75 PHE A O 1
ATOM 600 N N . THR A 1 76 ? -5.329 -3.457 3.704 1.00 89.31 76 THR A N 1
ATOM 601 C CA . THR A 1 76 ? -5.412 -3.764 5.143 1.00 89.31 76 THR A CA 1
ATOM 602 C C . THR A 1 76 ? -6.507 -4.789 5.488 1.00 89.31 76 THR A C 1
ATOM 604 O O . THR A 1 76 ? -6.534 -5.314 6.599 1.00 89.31 76 THR A O 1
ATOM 607 N N . ASN A 1 77 ? -7.407 -5.121 4.552 1.00 90.19 77 ASN A N 1
ATOM 608 C CA . ASN A 1 77 ? -8.389 -6.198 4.742 1.00 90.19 77 ASN A CA 1
ATOM 609 C C . ASN A 1 77 ? -7.773 -7.592 4.548 1.00 90.19 77 ASN A C 1
ATOM 611 O O . ASN A 1 77 ? -8.303 -8.569 5.073 1.00 90.19 77 ASN A O 1
ATOM 615 N N . TYR A 1 78 ? -6.673 -7.687 3.797 1.00 89.50 78 TYR A N 1
ATOM 616 C CA . TYR A 1 78 ? -5.991 -8.945 3.477 1.00 89.50 78 TYR A CA 1
ATOM 617 C C . TYR A 1 78 ? -4.712 -9.134 4.287 1.00 89.50 78 TYR A C 1
ATOM 619 O O . TYR A 1 78 ? -4.360 -10.260 4.640 1.00 89.50 78 TYR A O 1
ATOM 627 N N . TYR A 1 79 ? -4.029 -8.033 4.595 1.00 91.25 79 TYR A N 1
ATOM 628 C CA . TYR A 1 79 ? -2.758 -8.023 5.300 1.00 91.25 79 TYR A CA 1
ATOM 629 C C . TYR A 1 79 ? -2.860 -7.181 6.567 1.00 91.25 79 TYR A C 1
ATOM 631 O O . TYR A 1 79 ? -3.497 -6.130 6.591 1.00 91.25 79 TYR A O 1
ATOM 639 N N . ARG A 1 80 ? -2.194 -7.628 7.629 1.00 90.38 80 ARG A N 1
ATOM 640 C CA . ARG A 1 80 ? -2.045 -6.886 8.884 1.00 90.38 80 ARG A CA 1
ATOM 641 C C . ARG A 1 80 ? -0.570 -6.650 9.171 1.00 90.38 80 ARG A C 1
ATOM 643 O O . ARG A 1 80 ? 0.269 -7.455 8.777 1.00 90.38 80 ARG A O 1
ATOM 650 N N . LEU A 1 81 ? -0.258 -5.576 9.889 1.00 91.31 81 LEU A N 1
ATOM 651 C CA . LEU A 1 81 ? 1.082 -5.426 10.446 1.00 91.31 81 LEU A CA 1
ATOM 652 C C . LEU A 1 81 ? 1.286 -6.459 11.561 1.00 91.31 81 LEU A C 1
ATOM 654 O O . LEU A 1 81 ? 0.390 -6.660 12.387 1.00 91.31 81 LEU A O 1
ATOM 658 N N . GLY A 1 82 ? 2.455 -7.091 11.569 1.00 89.50 82 GLY A N 1
ATOM 659 C CA . GLY A 1 82 ? 2.908 -7.964 12.644 1.00 89.50 82 GLY A CA 1
ATOM 660 C C . GLY A 1 82 ? 3.177 -7.197 13.943 1.00 89.50 82 GLY A C 1
ATOM 661 O O . GLY A 1 82 ? 2.983 -5.982 14.043 1.00 89.50 82 GLY A O 1
ATOM 662 N N . GLU A 1 83 ? 3.654 -7.915 14.960 1.00 88.19 83 GLU A N 1
ATOM 663 C CA . GLU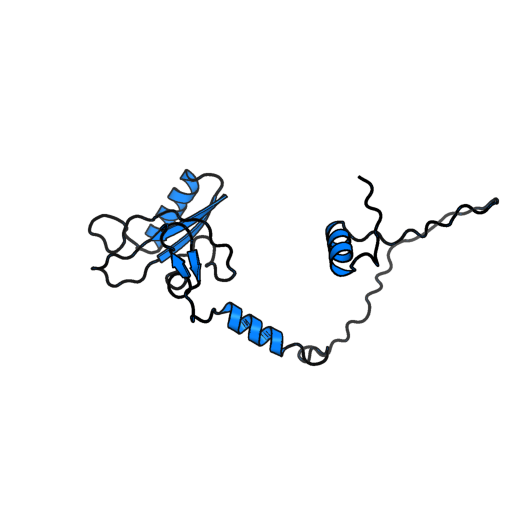 A 1 83 ? 3.962 -7.336 16.279 1.00 88.19 83 GLU A CA 1
ATOM 664 C C . GLU A 1 83 ? 5.086 -6.288 16.234 1.00 88.19 83 GLU A C 1
ATOM 666 O O . GLU A 1 83 ? 5.157 -5.411 17.093 1.00 88.19 83 GLU A O 1
ATOM 671 N N . ASP A 1 84 ? 5.943 -6.352 15.214 1.00 89.44 84 ASP A N 1
ATOM 672 C CA . ASP A 1 84 ? 7.036 -5.408 14.984 1.00 89.44 84 ASP A CA 1
ATOM 673 C C . ASP A 1 84 ? 6.566 -4.042 14.451 1.00 89.44 84 ASP A C 1
ATOM 675 O O . ASP A 1 84 ? 7.349 -3.091 14.418 1.00 89.44 84 ASP A O 1
ATOM 679 N N . GLY A 1 85 ? 5.300 -3.929 14.029 1.00 86.69 85 GLY A N 1
ATOM 680 C CA . GLY A 1 85 ? 4.748 -2.715 13.429 1.00 86.69 85 GLY A CA 1
ATOM 681 C C . GLY A 1 85 ? 5.434 -2.308 12.121 1.00 86.69 85 GLY A C 1
ATOM 682 O O . GLY A 1 85 ? 5.320 -1.150 11.719 1.00 86.69 85 GLY A O 1
ATOM 683 N N . MET A 1 86 ? 6.145 -3.231 11.469 1.00 89.88 86 MET A N 1
ATOM 684 C CA . MET A 1 86 ? 6.941 -2.969 10.267 1.00 89.88 86 MET A CA 1
ATOM 685 C C . MET A 1 86 ? 6.703 -4.002 9.174 1.00 89.88 86 MET A C 1
ATOM 687 O O . MET A 1 86 ? 6.711 -3.641 7.999 1.00 89.88 86 MET A O 1
ATOM 691 N N . THR A 1 87 ? 6.498 -5.266 9.529 1.00 92.06 87 THR A N 1
ATOM 692 C CA . THR A 1 87 ? 6.343 -6.357 8.568 1.00 92.06 87 THR A CA 1
ATOM 693 C C . THR A 1 87 ? 4.869 -6.665 8.354 1.00 92.06 87 THR A C 1
ATOM 695 O O . THR A 1 87 ? 4.083 -6.701 9.298 1.00 92.06 87 THR A O 1
ATOM 698 N N . TRP A 1 88 ? 4.485 -6.870 7.097 1.00 92.50 88 TRP A N 1
ATOM 699 C CA . TRP A 1 88 ? 3.119 -7.217 6.724 1.00 92.50 88 TRP A CA 1
ATOM 700 C C . TRP A 1 88 ? 2.946 -8.729 6.638 1.00 92.50 88 TRP A C 1
ATOM 702 O O . TRP A 1 88 ? 3.698 -9.413 5.945 1.00 92.50 88 TRP A O 1
ATOM 712 N N . GLU A 1 89 ? 1.919 -9.238 7.308 1.00 91.31 89 GLU A N 1
ATOM 713 C CA . GLU A 1 89 ? 1.537 -10.646 7.315 1.00 91.31 89 GLU A CA 1
ATOM 714 C C . GLU A 1 89 ? 0.130 -10.805 6.745 1.00 91.31 89 GLU A C 1
ATOM 716 O O . GLU A 1 89 ? -0.772 -10.020 7.052 1.00 91.31 89 GLU A O 1
ATOM 721 N N . GLN A 1 90 ? -0.083 -11.839 5.929 1.00 89.94 90 GLN A N 1
ATOM 722 C CA . GLN A 1 90 ? -1.421 -12.162 5.443 1.00 89.94 90 GLN A CA 1
ATOM 723 C C . GLN A 1 90 ? -2.306 -12.601 6.611 1.00 89.94 90 GLN A C 1
ATOM 725 O O . GLN A 1 90 ? -1.915 -13.426 7.440 1.00 89.94 90 GLN A O 1
ATOM 730 N N . ILE A 1 91 ? -3.525 -12.073 6.660 1.00 89.56 91 ILE A N 1
ATOM 731 C CA . ILE A 1 91 ? -4.505 -12.456 7.667 1.00 89.56 91 ILE A CA 1
ATOM 732 C C . ILE A 1 91 ? -4.967 -13.892 7.367 1.00 89.56 91 ILE A C 1
ATOM 734 O O . ILE A 1 91 ? -5.473 -14.164 6.272 1.00 89.56 91 ILE A O 1
ATOM 738 N N . PRO A 1 92 ? -4.817 -14.833 8.318 1.00 86.19 92 PRO A N 1
ATOM 739 C CA . PRO A 1 92 ? -5.210 -16.217 8.098 1.00 86.19 92 PRO A CA 1
ATOM 740 C C . PRO A 1 92 ? -6.724 -16.316 7.878 1.00 86.19 92 PRO A C 1
ATOM 742 O O . PRO A 1 92 ? -7.511 -15.770 8.650 1.00 86.19 92 PRO A O 1
ATOM 745 N N . GLY A 1 93 ? -7.128 -17.040 6.832 1.00 81.81 93 G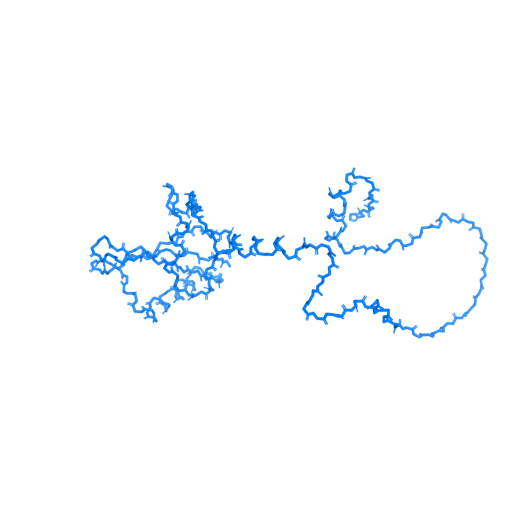LY A N 1
ATOM 746 C CA . GLY A 1 93 ? -8.537 -17.268 6.490 1.00 81.81 93 GLY A CA 1
ATOM 747 C C . GLY A 1 93 ? -9.158 -16.237 5.543 1.00 81.81 93 GLY A C 1
ATOM 748 O O . GLY A 1 93 ? -10.305 -16.425 5.140 1.00 81.81 93 GLY A O 1
ATOM 749 N N . VAL A 1 94 ? -8.429 -15.188 5.143 1.00 84.75 94 VAL A N 1
ATOM 750 C CA . VAL A 1 94 ? -8.896 -14.251 4.110 1.00 84.75 94 VAL A CA 1
ATOM 751 C C . VAL A 1 94 ? -8.476 -14.754 2.728 1.00 84.75 94 VAL A C 1
ATOM 753 O O . VAL A 1 94 ? -7.300 -15.034 2.486 1.00 84.75 94 VAL A O 1
ATOM 756 N N . THR A 1 95 ? -9.445 -14.871 1.818 1.00 80.31 95 THR A N 1
ATOM 757 C CA . THR A 1 95 ? -9.192 -15.253 0.420 1.00 80.31 95 THR A CA 1
ATOM 758 C C . THR A 1 95 ? -8.694 -14.036 -0.351 1.00 80.31 95 THR A C 1
ATOM 760 O O . THR A 1 95 ? -9.332 -12.987 -0.322 1.00 80.31 95 THR A O 1
ATOM 763 N N . LEU A 1 96 ? -7.545 -14.174 -1.015 1.00 81.94 96 LEU A N 1
ATOM 764 C CA . LEU A 1 96 ? -6.977 -13.121 -1.854 1.00 81.94 96 LEU A CA 1
ATOM 765 C C . LEU A 1 96 ? -7.635 -13.129 -3.242 1.00 81.94 96 LEU A C 1
ATOM 767 O O . LEU A 1 96 ? -7.886 -14.218 -3.769 1.00 81.94 96 LEU A O 1
ATOM 771 N N . PRO A 1 97 ? -7.841 -11.967 -3.879 1.00 76.69 97 PRO A N 1
ATOM 772 C CA . PRO A 1 97 ? -8.399 -11.914 -5.231 1.00 76.69 97 PRO A CA 1
ATOM 773 C C . PRO A 1 97 ? -7.522 -12.636 -6.280 1.00 76.69 97 PRO A C 1
ATOM 775 O O . PRO A 1 97 ? -8.039 -13.326 -7.156 1.00 76.69 97 PRO A O 1
ATOM 778 N N . SER A 1 98 ? -6.195 -12.614 -6.151 1.00 68.31 98 SER A N 1
ATOM 779 C CA . SER A 1 98 ? -5.248 -13.394 -6.964 1.00 68.31 98 SER A CA 1
ATOM 780 C C . SER A 1 98 ? -5.368 -14.893 -6.710 1.00 6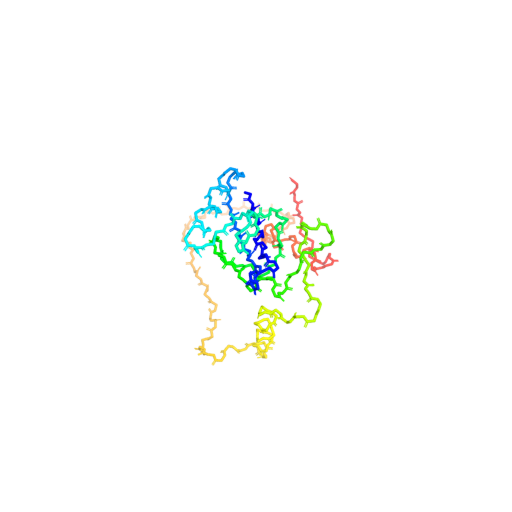8.31 98 SER A C 1
ATOM 782 O O . SER A 1 98 ? -5.141 -15.680 -7.624 1.00 68.31 98 SER A O 1
ATOM 784 N N . SER A 1 99 ? -5.767 -15.327 -5.508 1.00 64.56 99 SER A N 1
ATOM 785 C CA . SER A 1 99 ? -6.028 -16.750 -5.255 1.00 64.56 99 SER A CA 1
ATOM 786 C C . SER A 1 99 ? -7.244 -17.247 -6.037 1.00 64.56 99 SER A C 1
ATOM 788 O O . SER A 1 99 ? -7.259 -18.403 -6.460 1.00 64.56 99 SER A O 1
ATOM 790 N N . GLU A 1 100 ? -8.248 -16.394 -6.240 1.00 61.81 100 GLU A N 1
ATOM 791 C CA . GLU A 1 100 ? -9.405 -16.698 -7.082 1.00 61.81 100 GLU A CA 1
ATOM 792 C C . GLU A 1 100 ? -9.007 -16.706 -8.563 1.00 61.81 100 GLU A C 1
ATOM 794 O O . GLU A 1 100 ? -9.262 -17.688 -9.257 1.00 61.81 100 GLU A O 1
ATOM 799 N N . ALA A 1 101 ? -8.256 -15.700 -9.024 1.00 60.66 101 ALA A N 1
ATOM 800 C CA . ALA A 1 101 ? -7.720 -15.670 -10.388 1.00 60.66 101 ALA A CA 1
ATOM 801 C C . ALA A 1 101 ? -6.811 -16.880 -10.694 1.00 60.66 101 ALA A C 1
ATOM 803 O O . ALA A 1 101 ? -6.907 -17.485 -11.761 1.00 60.66 101 ALA A O 1
ATOM 804 N N . ALA A 1 102 ? -5.972 -17.295 -9.741 1.00 58.78 102 ALA A N 1
ATOM 805 C CA . ALA A 1 102 ? -5.137 -18.488 -9.863 1.00 58.78 102 ALA A CA 1
ATOM 806 C C . ALA A 1 102 ? -5.966 -19.783 -9.853 1.00 58.78 102 ALA A C 1
ATOM 808 O O . ALA A 1 102 ? -5.604 -20.741 -10.536 1.00 58.78 102 ALA A O 1
ATOM 809 N N . ALA A 1 103 ? -7.075 -19.837 -9.109 1.00 58.28 103 ALA A N 1
ATOM 810 C CA . ALA A 1 103 ? -8.000 -20.968 -9.153 1.00 58.28 103 ALA A CA 1
ATOM 811 C C . ALA A 1 103 ? -8.714 -21.067 -10.511 1.00 58.28 103 ALA A C 1
ATOM 813 O O . ALA A 1 103 ? -8.839 -22.168 -11.044 1.00 58.28 103 ALA A O 1
ATOM 814 N N . VAL A 1 104 ? -9.099 -19.933 -11.103 1.00 57.31 104 VAL A N 1
ATOM 815 C CA . VAL A 1 104 ? -9.684 -19.872 -12.453 1.00 57.31 104 VAL A CA 1
ATOM 816 C C . VAL A 1 104 ? -8.658 -20.276 -13.517 1.00 57.31 104 VAL A C 1
ATOM 818 O O . VAL A 1 104 ? -8.953 -21.118 -14.360 1.00 57.31 104 VAL A O 1
ATOM 821 N N . ALA A 1 105 ? -7.416 -19.790 -13.436 1.00 56.25 105 ALA A N 1
ATOM 822 C CA . ALA A 1 105 ? -6.347 -20.200 -14.352 1.00 56.25 105 ALA A CA 1
ATOM 823 C C . ALA A 1 105 ? -6.031 -21.707 -14.257 1.00 56.25 105 ALA A C 1
ATOM 825 O O . ALA A 1 105 ? -5.765 -22.355 -15.266 1.00 56.25 105 ALA A O 1
ATOM 826 N N . ARG A 1 106 ? -6.124 -22.300 -13.057 1.00 54.16 106 ARG A N 1
ATOM 827 C CA . ARG A 1 106 ? -5.989 -23.755 -12.854 1.00 54.16 106 ARG A CA 1
ATOM 828 C C . ARG A 1 106 ? -7.150 -24.564 -13.440 1.00 54.16 106 ARG A C 1
ATOM 830 O O . ARG A 1 106 ? -6.960 -25.744 -13.710 1.00 54.16 106 ARG A O 1
ATOM 837 N N . GLN A 1 107 ? -8.322 -23.961 -13.646 1.00 54.78 107 GLN A N 1
ATOM 838 C CA . GLN A 1 107 ? -9.455 -24.596 -14.331 1.00 54.78 107 GLN A CA 1
ATOM 839 C C . GLN A 1 107 ? -9.367 -24.483 -15.863 1.00 54.78 107 GLN A C 1
ATOM 841 O O . GLN A 1 107 ? -10.097 -25.191 -16.550 1.00 54.78 107 GLN A O 1
ATOM 846 N N . HIS A 1 108 ? -8.461 -23.657 -16.403 1.00 50.22 108 HIS A N 1
ATOM 847 C CA . HIS A 1 108 ? -8.252 -23.496 -17.849 1.00 50.22 108 HIS A CA 1
ATOM 848 C C . HIS A 1 108 ? -7.231 -24.486 -18.446 1.00 50.22 108 HIS A C 1
ATOM 850 O O . HIS A 1 108 ? -6.978 -24.476 -19.645 1.00 50.22 108 HIS A O 1
ATOM 856 N N . ILE A 1 109 ? -6.640 -25.373 -17.639 1.00 52.25 109 ILE A N 1
ATOM 857 C CA . ILE A 1 109 ? -5.785 -26.452 -18.151 1.00 52.25 109 ILE A CA 1
ATOM 858 C C . ILE A 1 109 ? -6.550 -27.764 -18.025 1.00 52.25 109 ILE A C 1
ATOM 860 O O . ILE A 1 109 ? -6.324 -28.563 -17.117 1.00 52.25 109 ILE A O 1
ATOM 864 N N . VAL A 1 110 ? -7.473 -27.972 -18.958 1.00 47.47 110 VAL A N 1
ATOM 865 C CA . VAL A 1 110 ? -8.007 -29.296 -19.269 1.00 47.47 110 VAL A CA 1
ATOM 866 C C . VAL A 1 110 ? -7.609 -29.580 -20.720 1.00 47.47 110 VAL A C 1
ATOM 868 O O . VAL A 1 110 ? -8.051 -28.891 -21.630 1.00 47.47 110 VAL A O 1
ATOM 871 N N . ASP A 1 111 ? -6.707 -30.546 -20.913 1.00 45.28 111 ASP A N 1
ATOM 872 C CA . ASP A 1 111 ? -6.362 -31.172 -22.203 1.00 45.28 111 ASP A CA 1
ATOM 873 C C . ASP A 1 111 ? -5.778 -30.311 -23.344 1.00 45.28 111 ASP A C 1
ATOM 875 O O . ASP A 1 111 ? -5.963 -30.630 -24.514 1.00 45.28 111 ASP A O 1
ATOM 879 N N . GLY A 1 112 ? -4.974 -29.283 -23.049 1.00 51.16 112 GLY A N 1
ATOM 880 C CA . GLY A 1 112 ? -4.062 -28.712 -24.059 1.00 51.16 1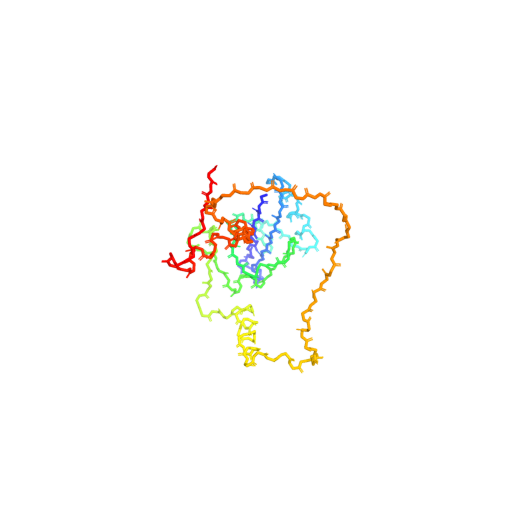12 GLY A CA 1
ATOM 881 C C . GLY A 1 112 ? -4.742 -28.150 -25.316 1.00 51.16 112 GLY A C 1
ATOM 882 O O . GLY A 1 112 ? -4.153 -28.189 -26.394 1.00 51.16 112 GLY A O 1
ATOM 883 N N . VAL A 1 113 ? -5.969 -27.642 -25.191 1.00 46.41 113 VAL A N 1
ATOM 884 C CA . VAL A 1 113 ? -6.711 -27.005 -26.283 1.00 46.41 113 VAL A CA 1
ATOM 885 C C . VAL A 1 113 ? -7.300 -25.692 -25.780 1.00 46.41 113 VAL A C 1
ATOM 887 O O . VAL A 1 113 ? -8.150 -25.679 -24.894 1.00 46.41 113 VAL A O 1
ATOM 890 N N . ASP A 1 114 ? -6.843 -24.588 -26.366 1.00 40.44 114 ASP A N 1
ATOM 891 C CA . ASP A 1 114 ? -7.444 -23.264 -26.219 1.00 40.44 114 ASP A CA 1
ATOM 892 C C . ASP A 1 114 ? -8.720 -23.209 -27.078 1.00 40.44 114 ASP A C 1
ATOM 894 O O . ASP A 1 114 ? -8.669 -23.265 -28.309 1.00 40.44 114 ASP A O 1
ATOM 898 N N . THR A 1 115 ? -9.890 -23.201 -26.438 1.00 57.41 115 THR A N 1
ATOM 899 C CA . THR A 1 115 ? -11.192 -23.256 -27.130 1.00 57.41 115 THR A CA 1
ATOM 900 C C . THR A 1 115 ? -11.751 -21.890 -27.543 1.00 57.41 115 THR A C 1
ATOM 902 O O . THR A 1 115 ? -12.874 -21.845 -28.044 1.00 57.41 115 THR A O 1
ATOM 905 N N . GLU A 1 116 ? -11.027 -20.780 -27.358 1.00 53.19 116 GLU A N 1
ATOM 906 C CA . GLU A 1 116 ? -11.536 -19.449 -27.734 1.00 53.19 116 GLU A CA 1
ATOM 907 C C . GLU A 1 116 ? -11.124 -19.023 -29.152 1.00 53.19 116 GLU A C 1
ATOM 909 O O . GLU A 1 116 ? -11.898 -18.350 -29.832 1.00 53.19 116 GLU A O 1
ATOM 914 N N . THR A 1 117 ? -9.959 -19.450 -29.647 1.00 51.94 117 THR A N 1
ATOM 915 C CA . THR A 1 117 ? -9.421 -18.926 -30.920 1.00 51.94 117 THR A CA 1
ATOM 916 C C . THR A 1 117 ? -9.324 -19.938 -32.054 1.00 51.94 117 THR A C 1
ATOM 918 O O . THR A 1 117 ? -9.293 -19.534 -33.214 1.00 51.94 117 THR A O 1
ATOM 921 N N . GLY A 1 118 ? -9.351 -21.245 -31.771 1.00 47.47 118 GLY A N 1
ATOM 922 C CA . GLY A 1 118 ? -9.331 -22.272 -32.819 1.00 47.47 118 GLY A CA 1
ATOM 923 C C . GLY A 1 118 ? -8.117 -22.197 -33.757 1.00 47.47 118 GLY A C 1
ATOM 924 O O . GLY A 1 118 ? -8.185 -22.738 -34.861 1.00 47.47 118 GLY A O 1
ATOM 925 N N . GLU A 1 119 ? -7.025 -21.544 -33.351 1.00 42.44 119 GLU A N 1
ATOM 926 C CA . GLU A 1 119 ? -5.782 -21.509 -34.118 1.00 42.44 119 GLU A CA 1
ATOM 927 C C . GLU A 1 119 ? -4.823 -22.603 -33.650 1.00 42.44 119 GLU A C 1
ATOM 929 O O . GLU A 1 119 ? -4.457 -22.719 -32.480 1.00 42.44 119 GLU A O 1
ATOM 934 N N . VAL A 1 120 ? -4.406 -23.417 -34.617 1.00 47.78 120 VAL A N 1
ATOM 935 C CA . VAL A 1 120 ? -3.274 -24.326 -34.491 1.00 47.78 120 VAL A CA 1
ATOM 936 C C . VAL A 1 120 ? -2.019 -23.459 -34.485 1.00 47.78 120 VAL A C 1
ATOM 938 O O . VAL A 1 120 ? -1.796 -22.706 -35.430 1.00 47.78 120 VAL A O 1
ATOM 941 N N . LEU A 1 121 ? -1.188 -23.573 -33.446 1.00 46.88 121 LEU A N 1
ATOM 942 C CA . LEU A 1 121 ? 0.168 -23.025 -33.470 1.00 46.88 121 LEU A CA 1
ATOM 943 C C . LEU A 1 121 ? 0.984 -23.821 -34.497 1.00 46.88 121 LEU A C 1
ATOM 945 O O . LEU A 1 121 ? 1.653 -24.798 -34.163 1.00 46.88 121 LEU A O 1
ATOM 949 N N . GLU A 1 122 ? 0.871 -23.439 -35.769 1.00 46.94 122 GLU A N 1
ATOM 950 C CA . GLU A 1 122 ? 1.797 -23.867 -36.805 1.00 46.94 122 GLU A CA 1
ATOM 951 C C . GLU A 1 122 ? 3.180 -23.317 -36.462 1.00 46.94 122 GLU A C 1
ATOM 953 O O . GLU A 1 122 ? 3.366 -22.132 -36.190 1.00 46.94 122 GLU A O 1
ATOM 958 N N . ASP A 1 123 ? 4.144 -24.225 -36.441 1.00 41.28 123 ASP A N 1
ATOM 959 C CA . ASP A 1 123 ? 5.569 -23.987 -36.293 1.00 41.28 123 ASP A CA 1
ATOM 960 C C . ASP A 1 123 ? 6.035 -22.921 -37.300 1.00 41.28 123 ASP A C 1
ATOM 962 O O . ASP A 1 123 ? 6.175 -23.171 -38.498 1.00 41.28 123 ASP A O 1
ATOM 966 N N . HIS A 1 124 ? 6.229 -21.692 -36.820 1.00 44.44 124 HIS A N 1
ATOM 967 C CA . HIS A 1 124 ? 6.805 -20.616 -37.618 1.00 44.44 124 HIS A CA 1
ATOM 968 C C . HIS A 1 124 ? 8.317 -20.850 -37.719 1.00 44.44 124 HIS A C 1
ATOM 970 O O . HIS A 1 124 ? 9.118 -20.244 -37.007 1.00 44.44 124 HIS A O 1
ATOM 976 N N . THR A 1 125 ? 8.713 -21.749 -38.624 1.00 42.72 125 THR A N 1
ATOM 977 C CA . THR A 1 125 ? 10.080 -21.811 -39.147 1.00 42.72 125 THR A CA 1
ATOM 978 C C . THR A 1 125 ? 10.313 -20.575 -40.028 1.00 42.72 125 THR A C 1
ATOM 980 O O . THR A 1 125 ? 10.149 -20.608 -41.249 1.00 42.72 125 THR A O 1
ATOM 983 N N . GLU A 1 126 ? 10.691 -19.453 -39.411 1.00 43.22 126 GLU A N 1
ATOM 984 C CA . GLU A 1 126 ? 11.170 -18.280 -40.142 1.00 43.22 126 GLU A CA 1
ATOM 985 C C . GLU A 1 126 ? 12.646 -18.447 -40.526 1.00 43.22 126 GLU A C 1
ATOM 987 O O . GLU A 1 126 ? 13.584 -18.303 -39.742 1.00 43.22 126 GLU A O 1
ATOM 992 N N . ASN A 1 127 ? 12.800 -18.773 -41.804 1.00 41.16 127 ASN A N 1
ATOM 993 C CA . ASN A 1 127 ? 14.003 -18.775 -42.615 1.00 41.16 127 ASN A CA 1
ATOM 994 C C . ASN A 1 127 ? 14.687 -17.390 -42.643 1.00 41.16 127 ASN A C 1
ATOM 996 O O . ASN A 1 127 ? 14.161 -16.450 -43.238 1.00 41.16 127 ASN A O 1
ATOM 1000 N N . PHE A 1 128 ? 15.900 -17.292 -42.095 1.00 36.59 128 PHE A N 1
ATOM 1001 C CA . PHE A 1 128 ? 16.829 -16.187 -42.348 1.00 36.59 128 PHE A CA 1
ATOM 1002 C C . PHE A 1 128 ? 18.219 -16.731 -42.692 1.00 36.59 128 PHE A C 1
ATOM 1004 O O . PHE A 1 128 ? 18.821 -17.443 -41.891 1.00 36.59 128 PHE A O 1
ATOM 1011 N N . GLY A 1 129 ? 18.768 -16.311 -43.837 1.00 32.50 129 GLY A N 1
ATOM 1012 C CA . GLY A 1 129 ? 20.219 -16.289 -44.057 1.00 32.50 129 GLY A CA 1
ATOM 1013 C C . GLY A 1 129 ? 20.700 -16.929 -45.355 1.00 32.50 129 GLY A C 1
ATOM 1014 O O . GLY A 1 129 ? 20.824 -18.140 -45.472 1.00 32.50 129 GLY A O 1
ATOM 1015 N N . ASN A 1 130 ? 21.024 -16.072 -46.312 1.00 34.41 130 ASN A N 1
ATOM 1016 C CA . ASN A 1 130 ? 21.513 -16.336 -47.654 1.00 34.41 130 ASN A CA 1
ATOM 1017 C C . ASN A 1 130 ? 23.053 -16.482 -47.747 1.00 34.41 130 ASN A C 1
ATOM 1019 O O . ASN A 1 130 ? 23.806 -15.759 -47.110 1.00 34.41 130 ASN A O 1
ATOM 1023 N N . GLU A 1 131 ? 23.462 -17.375 -48.654 1.00 34.22 131 GLU A N 1
ATOM 1024 C CA . GLU A 1 131 ? 24.583 -17.282 -49.611 1.00 34.22 131 GLU A CA 1
ATOM 1025 C C . GLU A 1 131 ? 26.077 -17.271 -49.180 1.00 34.22 131 GLU A C 1
ATOM 1027 O O . GLU A 1 131 ? 26.635 -16.284 -48.715 1.00 34.22 131 GLU A O 1
ATOM 1032 N N . SER A 1 132 ? 26.747 -18.349 -49.637 1.00 37.62 132 SER A N 1
ATOM 1033 C CA . SER A 1 132 ? 28.013 -18.370 -50.409 1.00 37.62 132 SER A CA 1
ATOM 1034 C C . SER A 1 132 ? 29.370 -18.335 -49.680 1.00 37.62 132 SER A C 1
ATOM 1036 O O . SER A 1 132 ? 29.840 -17.284 -49.266 1.00 37.62 132 SER A O 1
ATOM 1038 N N . ASN A 1 133 ? 30.102 -19.467 -49.683 1.00 31.45 133 ASN A N 1
ATOM 1039 C CA . ASN A 1 133 ? 31.235 -19.754 -50.600 1.00 31.45 133 ASN A CA 1
ATOM 1040 C C . ASN A 1 133 ? 32.056 -20.997 -50.136 1.00 31.45 133 ASN A C 1
ATOM 1042 O O . ASN A 1 133 ? 32.365 -21.147 -48.959 1.00 31.45 133 ASN A O 1
ATOM 1046 N N . SER A 1 134 ? 32.407 -21.891 -51.069 1.00 35.50 134 SER A N 1
ATOM 1047 C CA . SER A 1 134 ? 33.277 -23.095 -50.910 1.00 35.50 134 SER A CA 1
ATOM 1048 C C . SER A 1 134 ? 34.785 -22.727 -51.064 1.00 35.50 134 SER A C 1
ATOM 1050 O O . SER A 1 134 ? 35.019 -21.562 -51.389 1.00 35.50 134 SER A O 1
ATOM 1052 N N . PRO A 1 135 ? 35.828 -23.612 -50.940 1.00 41.97 135 PRO A N 1
ATOM 1053 C CA . PRO A 1 135 ? 35.842 -25.091 -50.905 1.00 41.97 135 PRO A CA 1
ATOM 1054 C C . PRO A 1 135 ? 36.827 -25.816 -49.923 1.00 41.97 135 PRO A C 1
ATOM 1056 O O . PRO A 1 135 ? 37.701 -25.229 -49.299 1.00 41.97 135 PRO A O 1
ATOM 1059 N N . ALA A 1 136 ? 36.630 -27.143 -49.852 1.00 32.31 136 ALA A N 1
ATOM 1060 C CA . ALA A 1 136 ? 37.407 -28.304 -49.351 1.00 32.31 136 ALA A CA 1
ATOM 1061 C C . ALA A 1 136 ? 38.890 -28.188 -48.878 1.00 32.31 136 ALA A C 1
ATOM 1063 O O . ALA A 1 136 ? 39.724 -27.645 -49.593 1.00 32.31 136 ALA A O 1
ATOM 1064 N N . GLN A 1 137 ? 39.276 -28.907 -47.795 1.00 32.50 137 GLN A N 1
ATOM 1065 C CA . GLN A 1 137 ? 39.831 -30.296 -47.802 1.00 32.50 137 GLN A CA 1
ATOM 1066 C C . GLN A 1 137 ? 40.697 -30.654 -46.546 1.00 32.50 137 GLN A C 1
ATOM 1068 O O . GLN A 1 137 ? 41.528 -29.859 -46.128 1.00 32.50 137 GLN A O 1
ATOM 1073 N N . ALA A 1 138 ? 40.568 -31.915 -46.070 1.00 32.66 138 ALA A N 1
ATOM 1074 C CA . ALA A 1 138 ? 41.556 -32.785 -45.368 1.00 32.66 138 ALA A CA 1
ATOM 1075 C C . ALA A 1 138 ? 41.469 -33.071 -43.830 1.00 32.66 138 ALA A C 1
ATOM 1077 O O . ALA A 1 138 ? 41.986 -32.333 -43.004 1.00 32.66 138 ALA A O 1
ATOM 1078 N N . THR A 1 139 ? 40.934 -34.268 -43.518 1.00 32.53 139 THR A N 1
ATOM 1079 C CA . THR A 1 139 ? 41.534 -35.406 -42.760 1.00 32.53 139 THR A CA 1
ATOM 1080 C C . THR A 1 139 ? 41.800 -35.370 -41.229 1.00 32.53 139 THR A C 1
ATOM 1082 O O . THR A 1 139 ? 42.734 -34.729 -40.766 1.00 32.53 139 THR A O 1
ATOM 1085 N N . ALA A 1 140 ? 41.108 -36.307 -40.539 1.00 39.09 140 ALA A N 1
ATOM 1086 C CA . ALA A 1 140 ? 41.338 -36.996 -39.238 1.00 39.09 140 ALA A CA 1
ATOM 1087 C C . ALA A 1 140 ? 40.431 -36.590 -38.038 1.00 39.09 140 ALA A C 1
ATOM 1089 O O . ALA A 1 140 ? 40.199 -35.403 -37.828 1.00 39.09 140 ALA A O 1
ATOM 1090 N N . PRO A 1 141 ? 39.882 -37.562 -37.260 1.00 41.00 141 PRO A N 1
ATOM 1091 C CA . PRO A 1 141 ? 38.699 -37.347 -36.425 1.00 41.00 141 PRO A CA 1
ATOM 1092 C C . PRO A 1 141 ? 39.064 -36.774 -35.049 1.00 41.00 141 PRO A C 1
ATOM 1094 O O . PRO A 1 141 ? 39.611 -37.468 -34.194 1.00 41.00 141 PRO A O 1
ATOM 1097 N N . ALA A 1 142 ? 38.733 -35.506 -34.825 1.00 41.88 142 ALA A N 1
ATOM 1098 C CA . ALA A 1 142 ? 38.592 -34.947 -33.484 1.00 41.88 142 ALA A CA 1
ATOM 1099 C C . ALA A 1 142 ? 37.171 -35.260 -32.970 1.00 41.88 142 ALA A C 1
ATOM 1101 O O . ALA A 1 142 ? 36.259 -35.329 -33.797 1.00 41.88 142 ALA A O 1
ATOM 1102 N N . PRO A 1 143 ? 36.954 -35.477 -31.656 1.00 45.47 143 PRO A N 1
ATOM 1103 C CA . PRO A 1 143 ? 35.615 -35.716 -31.127 1.00 45.47 143 PRO A CA 1
ATOM 1104 C C . PRO A 1 143 ? 34.718 -34.541 -31.519 1.00 45.47 143 PRO A C 1
ATOM 1106 O O . PRO A 1 143 ? 34.996 -33.392 -31.176 1.00 45.47 143 PRO A O 1
ATOM 1109 N N . GLU A 1 144 ? 33.689 -34.842 -32.306 1.00 38.75 144 GLU A N 1
ATOM 1110 C CA . GLU A 1 144 ? 32.741 -33.873 -32.832 1.00 38.75 144 GLU A CA 1
ATOM 1111 C C . GLU A 1 144 ? 31.936 -33.322 -31.651 1.00 38.75 144 GLU A C 1
ATOM 1113 O O . GLU A 1 144 ? 30.982 -33.929 -31.169 1.00 38.75 144 GLU A O 1
ATOM 1118 N N . LEU A 1 145 ? 32.385 -32.189 -31.113 1.00 42.31 145 LEU A N 1
ATOM 1119 C CA . LEU A 1 145 ? 31.602 -31.375 -30.197 1.00 42.31 145 LEU A CA 1
ATOM 1120 C C . LEU A 1 145 ? 30.439 -30.816 -31.015 1.00 42.31 145 LEU A C 1
ATOM 1122 O O . LEU A 1 145 ? 30.539 -29.737 -31.599 1.00 42.31 145 LEU A O 1
ATOM 1126 N N . THR A 1 146 ? 29.342 -31.570 -31.091 1.00 42.16 146 THR A N 1
ATOM 1127 C CA . THR A 1 146 ? 28.047 -31.028 -31.497 1.00 42.16 146 THR A CA 1
ATOM 1128 C C . THR A 1 146 ? 27.819 -29.774 -30.672 1.00 42.16 146 THR A C 1
ATOM 1130 O O . THR A 1 146 ? 27.742 -29.845 -29.444 1.00 42.16 146 THR A O 1
ATOM 1133 N N . VAL A 1 147 ? 27.765 -28.621 -31.341 1.00 52.31 147 VAL A N 1
ATOM 1134 C CA . VAL A 1 147 ? 27.393 -27.353 -30.718 1.00 52.31 147 VAL A CA 1
ATOM 1135 C C . VAL A 1 147 ? 25.942 -27.506 -30.281 1.00 52.31 147 VAL A C 1
ATOM 1137 O O . VAL A 1 147 ? 25.009 -27.287 -31.048 1.00 52.31 147 VAL A O 1
ATOM 1140 N N . VAL A 1 148 ? 25.758 -27.971 -29.048 1.00 50.94 148 VAL A N 1
ATOM 1141 C CA . VAL A 1 148 ? 24.462 -27.992 -28.382 1.00 50.94 148 VAL A CA 1
ATOM 1142 C C . VAL A 1 148 ? 24.020 -26.540 -28.295 1.00 50.94 148 VAL A C 1
ATOM 1144 O O . VAL A 1 148 ? 24.780 -25.694 -27.818 1.00 50.94 148 VAL A O 1
ATOM 1147 N N . ALA A 1 149 ? 22.817 -26.244 -28.788 1.00 48.78 149 ALA A N 1
ATOM 1148 C CA . ALA A 1 149 ? 22.208 -24.928 -28.673 1.00 48.78 149 ALA A CA 1
ATOM 1149 C C . ALA A 1 149 ? 22.332 -24.454 -27.218 1.00 48.78 149 ALA A C 1
ATOM 1151 O O . ALA A 1 149 ? 21.722 -25.021 -26.308 1.00 48.78 149 ALA A O 1
ATOM 1152 N N . THR A 1 150 ? 23.187 -23.457 -26.971 1.00 60.25 150 THR A N 1
ATOM 1153 C CA . THR A 1 150 ? 23.400 -22.979 -25.610 1.00 60.25 150 THR A CA 1
ATOM 1154 C C . THR A 1 150 ? 22.185 -22.155 -25.230 1.00 60.25 150 THR A C 1
ATOM 1156 O O . THR A 1 150 ? 21.989 -21.025 -25.673 1.00 60.25 150 THR A O 1
ATOM 1159 N N . MET A 1 151 ? 21.313 -22.746 -24.418 1.00 61.38 151 MET A N 1
ATOM 1160 C CA . MET A 1 151 ? 20.198 -22.005 -23.857 1.00 61.38 151 MET A CA 1
ATOM 1161 C C . MET A 1 151 ? 20.729 -20.770 -23.093 1.00 61.38 151 MET A C 1
ATOM 1163 O O . MET A 1 151 ? 21.806 -20.828 -22.479 1.00 61.38 151 MET A O 1
ATOM 1167 N N . PRO A 1 152 ? 20.004 -19.636 -23.083 1.00 73.44 152 PRO A N 1
ATOM 1168 C CA . PRO A 1 152 ? 20.392 -18.474 -22.285 1.00 73.44 152 PRO A CA 1
ATOM 1169 C C . PRO A 1 152 ? 20.643 -18.869 -20.821 1.00 73.44 152 PRO A C 1
ATOM 1171 O O . PRO A 1 152 ? 19.962 -19.755 -20.312 1.00 73.44 152 PRO A O 1
ATOM 1174 N N . LEU A 1 153 ? 21.590 -18.213 -20.133 1.00 69.00 153 LEU A N 1
ATOM 1175 C CA . LEU A 1 153 ? 22.093 -18.614 -18.801 1.00 69.00 153 LEU A CA 1
ATOM 1176 C C . LEU A 1 153 ? 20.980 -19.000 -17.810 1.00 69.00 153 LEU A C 1
ATOM 1178 O O . LEU A 1 153 ? 21.055 -20.044 -17.171 1.00 69.00 153 LEU A O 1
ATOM 1182 N N . ARG A 1 154 ? 19.913 -18.195 -17.751 1.00 72.50 154 ARG A N 1
ATOM 1183 C CA . ARG A 1 154 ? 18.731 -18.444 -16.911 1.00 72.50 154 ARG A CA 1
ATOM 1184 C C . ARG A 1 154 ? 18.093 -19.820 -17.143 1.00 72.50 154 ARG A C 1
ATOM 1186 O O . ARG A 1 154 ? 17.746 -20.506 -16.192 1.00 72.50 154 ARG A O 1
ATOM 1193 N N . HIS A 1 155 ? 17.993 -20.246 -18.395 1.00 69.25 155 HIS A N 1
ATOM 1194 C CA . HIS A 1 155 ? 17.407 -21.529 -18.769 1.00 69.25 155 HIS A CA 1
ATOM 1195 C C . HIS A 1 155 ? 18.361 -22.691 -18.474 1.00 69.25 155 HIS A C 1
ATOM 1197 O O . HIS A 1 155 ? 17.903 -23.742 -18.046 1.00 69.25 155 HIS A O 1
ATOM 1203 N N . ARG A 1 156 ? 19.682 -22.496 -18.620 1.00 68.44 156 ARG A N 1
ATOM 1204 C CA . ARG A 1 156 ? 20.682 -23.513 -18.242 1.00 68.44 156 ARG A CA 1
ATOM 1205 C C . ARG A 1 156 ? 20.675 -23.798 -16.740 1.00 68.44 156 ARG A C 1
ATOM 1207 O O . ARG A 1 156 ? 20.686 -24.958 -16.346 1.00 68.44 156 ARG A O 1
ATOM 1214 N N . VAL A 1 157 ? 20.598 -22.755 -15.911 1.00 70.50 157 VAL A N 1
ATOM 1215 C CA . VAL A 1 157 ? 20.507 -22.899 -14.445 1.00 70.50 157 VAL A CA 1
ATOM 1216 C C . VAL A 1 157 ? 19.223 -23.628 -14.043 1.00 70.50 157 VAL A C 1
ATOM 1218 O O . VAL A 1 157 ? 19.268 -24.544 -13.226 1.00 70.50 157 VAL A O 1
ATOM 1221 N N . LEU A 1 158 ? 18.087 -23.266 -14.647 1.00 71.62 158 LEU A N 1
ATOM 1222 C CA . LEU A 1 158 ? 16.810 -23.934 -14.384 1.00 71.62 158 LEU A CA 1
ATOM 1223 C C . LEU A 1 158 ? 16.821 -25.399 -14.830 1.00 71.62 158 LEU A C 1
ATOM 1225 O O . LEU A 1 158 ? 16.397 -26.262 -14.069 1.00 71.62 158 LEU A O 1
ATOM 1229 N N . ALA A 1 159 ? 17.345 -25.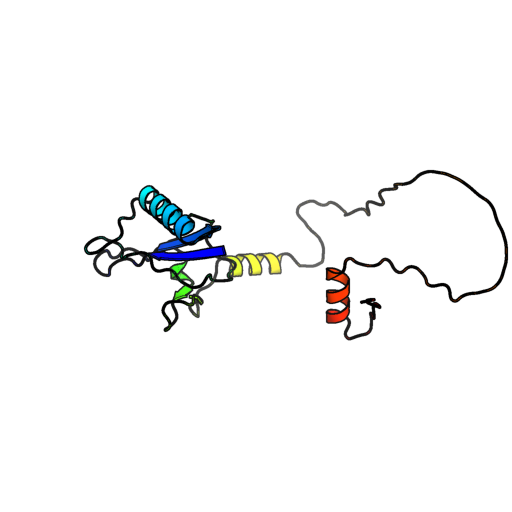696 -16.020 1.00 65.00 159 ALA A N 1
ATOM 1230 C CA . ALA A 1 159 ? 17.451 -27.066 -16.516 1.00 65.00 159 ALA A CA 1
ATOM 1231 C C . ALA A 1 159 ? 18.324 -27.940 -15.600 1.00 65.00 159 ALA A C 1
ATOM 1233 O O . ALA A 1 159 ? 17.954 -29.074 -15.308 1.00 65.00 159 ALA A O 1
ATOM 1234 N N . GLN A 1 160 ? 19.431 -27.397 -15.081 1.00 65.69 160 GLN A N 1
ATOM 1235 C CA . GLN A 1 160 ? 20.274 -28.095 -14.109 1.00 65.69 160 GLN A CA 1
ATOM 1236 C C . GLN A 1 160 ? 19.538 -28.370 -12.787 1.00 65.69 160 GLN A C 1
ATOM 1238 O O . GLN A 1 160 ? 19.740 -29.424 -12.188 1.00 65.69 160 GLN A O 1
ATOM 1243 N N . TYR A 1 161 ? 18.702 -27.432 -12.331 1.00 67.62 161 TYR A N 1
ATOM 1244 C CA . TYR A 1 161 ? 17.927 -27.574 -11.096 1.00 67.62 161 TYR A CA 1
ATOM 1245 C C . TYR A 1 161 ? 16.787 -28.593 -11.233 1.00 67.62 161 TYR A C 1
ATOM 1247 O O . TYR A 1 161 ? 16.550 -29.373 -10.318 1.00 67.62 161 TYR A O 1
ATOM 1255 N N . ILE A 1 162 ? 16.101 -28.600 -12.378 1.00 71.06 162 ILE A N 1
ATOM 1256 C CA . ILE A 1 162 ? 14.942 -29.469 -12.637 1.00 71.06 162 ILE A CA 1
ATOM 1257 C C . ILE A 1 162 ? 15.381 -30.883 -13.041 1.00 71.06 162 ILE A C 1
ATOM 1259 O O . ILE A 1 162 ? 14.690 -31.850 -12.744 1.00 71.06 162 ILE A O 1
ATOM 1263 N N . GLY A 1 163 ? 16.522 -31.015 -13.718 1.00 63.88 163 GLY A N 1
ATOM 1264 C CA . GLY A 1 163 ? 16.971 -32.274 -14.308 1.00 63.88 163 GLY A CA 1
ATOM 1265 C C . GLY A 1 163 ? 17.748 -33.212 -13.385 1.00 63.88 163 GLY A C 1
ATOM 1266 O O . GLY A 1 163 ? 18.311 -34.165 -13.906 1.00 63.88 163 GLY A O 1
ATOM 1267 N N . GLU A 1 164 ? 17.873 -32.926 -12.081 1.00 57.34 164 GLU A N 1
ATOM 1268 C CA . GLU A 1 164 ? 18.607 -33.742 -11.083 1.00 57.34 164 GLU A CA 1
ATOM 1269 C C . GLU A 1 164 ? 19.991 -34.277 -11.543 1.00 57.34 164 GLU A C 1
ATOM 1271 O O . GLU A 1 164 ? 20.483 -35.289 -11.051 1.00 57.34 164 GLU A O 1
ATOM 1276 N N . GLY A 1 165 ? 20.660 -33.588 -12.475 1.00 57.00 165 GLY A N 1
ATOM 1277 C CA . GLY A 1 165 ? 21.954 -34.007 -13.025 1.00 57.00 165 GLY A CA 1
ATOM 1278 C C . GLY A 1 165 ? 21.926 -34.833 -14.319 1.00 57.00 165 GLY A C 1
ATOM 1279 O O . GLY A 1 165 ? 23.001 -35.176 -14.802 1.00 57.00 165 GLY A O 1
ATOM 1280 N N . GLU A 1 166 ? 20.771 -35.101 -14.936 1.00 52.75 166 GLU A N 1
ATOM 1281 C CA . GLU A 1 166 ? 20.715 -35.730 -16.272 1.00 52.75 166 GLU A CA 1
ATOM 1282 C C . GLU A 1 166 ? 21.106 -34.768 -17.407 1.00 52.75 166 GLU A C 1
ATOM 1284 O O . GLU A 1 166 ? 21.662 -35.192 -18.419 1.00 52.75 166 GLU A O 1
ATOM 1289 N N . TYR A 1 167 ? 20.894 -33.461 -17.225 1.00 55.38 167 TYR A N 1
ATOM 1290 C CA . TYR A 1 167 ? 21.245 -32.429 -18.207 1.00 55.38 167 TYR A CA 1
ATOM 1291 C C . TYR A 1 167 ? 22.404 -31.568 -17.699 1.00 55.38 167 TYR A C 1
ATOM 1293 O O . TYR A 1 167 ? 22.219 -30.430 -17.268 1.00 55.38 167 TYR A O 1
ATOM 1301 N N . LEU A 1 168 ? 23.610 -32.136 -17.724 1.00 54.44 168 LEU A N 1
ATOM 1302 C CA . LEU A 1 168 ? 24.843 -31.445 -17.343 1.00 54.44 168 LEU A CA 1
ATOM 1303 C C . LEU A 1 168 ? 25.294 -30.497 -18.459 1.00 54.44 168 LEU A C 1
ATOM 1305 O O . LEU A 1 168 ? 25.923 -30.907 -19.435 1.00 54.44 168 LEU A O 1
ATOM 1309 N N . TYR A 1 169 ? 25.009 -29.208 -18.294 1.00 58.78 169 TYR A N 1
ATOM 1310 C CA . TYR A 1 169 ? 25.614 -28.166 -19.121 1.00 58.78 169 TYR A CA 1
ATOM 1311 C C . TYR A 1 169 ? 26.956 -27.749 -18.507 1.00 58.78 169 TYR A C 1
ATOM 1313 O O . TYR A 1 169 ? 27.000 -27.329 -17.351 1.00 58.78 169 TYR A O 1
ATOM 1321 N N . HIS A 1 170 ? 28.052 -27.823 -19.272 1.00 56.66 170 HIS A N 1
ATOM 1322 C CA . HIS A 1 170 ? 29.329 -27.241 -18.848 1.00 56.66 170 HIS A CA 1
ATOM 1323 C C . HIS A 1 170 ? 29.170 -25.715 -18.814 1.00 56.66 170 HIS A C 1
ATOM 1325 O O . HIS A 1 170 ? 28.932 -25.077 -19.843 1.00 56.66 170 HIS A O 1
ATOM 1331 N N . VAL A 1 171 ? 29.221 -25.132 -17.620 1.00 52.34 171 VAL A N 1
ATOM 1332 C CA . VAL A 1 171 ? 29.277 -23.682 -17.443 1.00 52.34 171 VAL A CA 1
ATOM 1333 C C . VAL A 1 171 ? 30.748 -23.348 -17.241 1.00 52.34 171 VAL A C 1
ATOM 1335 O O . VAL A 1 171 ? 31.264 -23.527 -16.142 1.00 52.34 171 VAL A O 1
ATOM 1338 N N . ASP A 1 172 ? 31.434 -22.941 -18.311 1.00 53.62 172 ASP A N 1
ATOM 1339 C CA . ASP A 1 172 ? 32.761 -22.334 -18.173 1.00 53.62 172 ASP A CA 1
ATOM 1340 C C . ASP A 1 172 ? 32.637 -21.045 -17.349 1.00 53.62 172 ASP A C 1
ATOM 1342 O O . ASP A 1 172 ? 31.684 -20.275 -17.527 1.00 53.62 172 ASP A O 1
ATOM 1346 N N . ALA A 1 173 ? 33.569 -20.881 -16.408 1.00 48.00 173 ALA A N 1
ATOM 1347 C CA . ALA A 1 173 ? 33.633 -19.771 -15.459 1.00 48.00 173 ALA A CA 1
ATOM 1348 C C . ALA A 1 173 ? 34.102 -18.461 -16.107 1.00 48.00 173 ALA A C 1
ATOM 1350 O O . ALA A 1 173 ? 34.977 -18.513 -17.000 1.00 48.00 173 ALA A O 1
#

Radius of gyration: 27.65 Å; chains: 1; bounding box: 56×53×67 Å

Sequence (173 aa):
MEFFYVVKATQKSGKQDATVWFTAKSEARANLMLDVVLEDAEIETGRGKDYARPIRTNFPVVNELPPEGEISFTFTNYYRLGEDGMTWEQIPGVTLPSSEAAAVARQHIVDGVDTETGEVLEDHTENFGNESNSPAQATAPAPELTVVATMPLRHRVLAQYIGEGEYLYHVDA

InterPro domains:
  IPR010584 Exodeoxyribonuclease 8 [PF06630] (1-172)

Secondary structure (DSSP, 8-state):
-EEEEEEPBPTTT-PPPEEEEEE-SSHHHHHHHHHHHHHHTT--BSTTSSBPPPEEEPPP--TTPPPTT--BSSHHHHEEE-TTSSSEEEPTTPPPHHHHHHHHHHHS-STT--TTT-----------------------------------HHHHHHHHHHTTTSS------

pLDDT: mean 72.88, std 20.95, range [31.45, 95.38]

Organism: Salmonella newport (NCBI:txid108619)

Foldseek 3Di:
DKWKKKWCFDPVLPAFIKIAMADDPDPVVRVVLVVVLCVVVVNDEDDPGGIHDIDIADDDPDPPDDPHSHIDRCVCVQWDQDPVNHDIDGDPPDDDPVNVVVVVVVVCPDPPDDPPPPDDPDPPPDDDDDDDDDDDDDDDDDPPPPPDPDDPPVVLVVCCVVVVPPDDDDDDD